Protein AF-A0A3Q8GKY1-F1 (afdb_monomer)

Mean predicted aligned error: 11.21 Å

Sequence (103 aa):
MKSSQSTAQVEGAYRLIRNPSVSPQAVAEAGFTATARACEAHPLLLALEDTTTINFSHSTAFDDQGNTTTNLKTRGLLADRGIPQGVKKWWYMCGIAANADPG

InterPro domains:
  IPR012337 Ribonuclease H-like superfamily [SSF53098] (5-66)

Solvent-accessible surface area (backbone atoms only — not comparable to full-atom values): 6678 Å² total; per-residue (Å²): 135,76,97,57,96,44,72,67,57,51,51,50,51,57,50,56,78,70,33,85,89,57,55,70,63,60,55,51,52,52,51,51,54,52,51,54,62,61,46,71,82,46,99,73,83,84,88,74,65,53,74,47,74,51,77,42,70,53,77,93,55,44,87,87,39,44,82,74,59,92,49,91,69,36,20,20,46,80,46,73,48,53,84,64,96,80,52,75,67,52,61,60,59,57,55,58,69,75,69,72,72,88,126

pLDDT: mean 75.31, std 19.6, range [33.25, 96.88]

Secondary structure (DSSP, 8-state):
--S-SSHHHHHHHHHHHT-TTS-HHHHHHHHHHHHHHHHTT-S------EEEEEEE-SGGGTTT-B--SS-TT-EEEEEEESS-TT-HHHHHHHHHHTT----

Radius of gyration: 19.73 Å; Cα contacts (8 Å, |Δi|>4): 69; chains: 1; bounding box: 53×30×56 Å

Foldseek 3Di:
DDPDDDPVVVVVVVCQVPPPVDDPVVVVVVVVVVVVVVCVVPPDDDWDKDKDKDKDQDDVCLPVFDDPDPDNSIGTDIDIPGDPPPPPVVCVVSVVVVPPDDD

Structure (mmCIF, N/CA/C/O backbone):
data_AF-A0A3Q8GKY1-F1
#
_entry.id   AF-A0A3Q8GKY1-F1
#
loop_
_atom_site.group_PDB
_atom_site.id
_atom_site.type_symbol
_atom_site.label_atom_id
_atom_site.label_alt_id
_atom_site.label_comp_id
_atom_site.label_asym_id
_atom_site.label_entity_id
_atom_site.label_seq_id
_atom_site.pdbx_PDB_ins_code
_atom_site.Cartn_x
_atom_site.Cartn_y
_atom_site.Cartn_z
_atom_site.occupancy
_atom_site.B_iso_or_equiv
_atom_site.auth_seq_id
_atom_site.auth_comp_id
_atom_site.auth_asym_id
_atom_site.auth_atom_id
_atom_site.pdbx_PDB_model_num
ATOM 1 N N . MET A 1 1 ? 16.506 17.567 -2.938 1.00 48.69 1 MET A N 1
ATOM 2 C CA . MET A 1 1 ? 16.198 16.788 -1.718 1.00 48.69 1 MET A CA 1
ATOM 3 C C . MET A 1 1 ? 16.785 15.393 -1.913 1.00 48.69 1 MET A C 1
ATOM 5 O O . MET A 1 1 ? 16.471 14.785 -2.927 1.00 48.69 1 MET A O 1
ATOM 9 N N . LYS A 1 2 ? 17.708 14.926 -1.060 1.00 52.62 2 LYS A N 1
ATOM 10 C CA . LYS A 1 2 ? 18.209 13.537 -1.122 1.00 52.62 2 LYS A CA 1
ATOM 11 C C . LYS A 1 2 ? 17.243 12.657 -0.321 1.00 52.62 2 LYS A C 1
ATOM 13 O O . LYS A 1 2 ? 16.842 13.068 0.762 1.00 52.62 2 LYS A O 1
ATOM 18 N N . SER A 1 3 ? 16.838 11.503 -0.854 1.00 63.41 3 SER A N 1
ATOM 19 C CA . SER A 1 3 ? 15.851 10.616 -0.210 1.00 63.41 3 SER A CA 1
ATOM 20 C C . SER A 1 3 ? 16.378 9.921 1.052 1.00 63.41 3 SER A C 1
ATOM 22 O O . SER A 1 3 ? 15.588 9.436 1.855 1.00 63.41 3 SER A O 1
ATOM 24 N N . SER A 1 4 ? 17.699 9.882 1.249 1.00 73.25 4 SER A N 1
ATOM 25 C CA . SER A 1 4 ? 18.349 9.408 2.471 1.00 73.25 4 SER A CA 1
ATOM 26 C C . SER A 1 4 ? 19.743 10.032 2.628 1.00 73.25 4 SER A C 1
ATOM 28 O O . SER A 1 4 ? 20.263 10.673 1.707 1.00 73.25 4 SER A O 1
ATOM 30 N N . GLN A 1 5 ? 20.346 9.836 3.802 1.00 77.56 5 GLN A N 1
ATOM 31 C CA . GLN A 1 5 ? 21.645 10.415 4.161 1.00 77.56 5 GLN A CA 1
ATOM 32 C C . GLN A 1 5 ? 22.831 9.486 3.854 1.00 77.56 5 GLN A C 1
ATOM 34 O O . GLN A 1 5 ? 23.980 9.903 3.979 1.00 77.56 5 GLN A O 1
ATOM 39 N N . SER A 1 6 ? 22.577 8.240 3.437 1.00 89.56 6 SER A N 1
ATOM 40 C CA . SER A 1 6 ? 23.612 7.240 3.157 1.00 89.56 6 SER A CA 1
ATOM 41 C C . SER A 1 6 ? 23.279 6.398 1.928 1.00 89.56 6 SER A C 1
ATOM 43 O O . SER A 1 6 ? 22.158 5.909 1.773 1.00 89.56 6 SER A O 1
ATOM 45 N N . THR A 1 7 ? 24.290 6.142 1.095 1.00 90.25 7 THR A N 1
ATOM 46 C CA . THR A 1 7 ? 24.202 5.240 -0.064 1.00 90.25 7 THR A CA 1
ATOM 47 C C . THR A 1 7 ? 23.677 3.858 0.323 1.00 90.25 7 THR A C 1
ATOM 49 O O . THR A 1 7 ? 22.883 3.282 -0.415 1.00 90.25 7 THR A O 1
ATOM 52 N N . ALA A 1 8 ? 24.042 3.350 1.506 1.00 91.69 8 ALA A N 1
ATOM 53 C CA . ALA A 1 8 ? 23.570 2.054 1.990 1.00 91.69 8 ALA A CA 1
ATOM 54 C C . ALA A 1 8 ? 22.050 2.034 2.226 1.00 91.69 8 ALA A C 1
ATOM 56 O O . ALA A 1 8 ? 21.393 1.039 1.938 1.00 91.69 8 ALA A O 1
ATOM 57 N N . GLN A 1 9 ? 21.475 3.145 2.701 1.00 92.00 9 GLN A N 1
ATOM 58 C CA . GLN A 1 9 ? 20.028 3.260 2.903 1.00 92.00 9 GLN A CA 1
ATOM 59 C C . GLN A 1 9 ? 19.280 3.335 1.571 1.00 92.00 9 GLN A C 1
ATOM 61 O O . GLN A 1 9 ? 18.235 2.706 1.426 1.00 92.00 9 GLN A O 1
ATOM 66 N N . VAL A 1 10 ? 19.814 4.090 0.598 1.00 91.94 10 VAL A N 1
ATOM 67 C CA . VAL A 1 10 ? 19.220 4.163 -0.749 1.00 91.94 10 VAL A CA 1
ATOM 68 C C . VAL A 1 10 ? 19.196 2.776 -1.376 1.00 91.94 10 VAL A C 1
ATOM 70 O O . VAL A 1 10 ? 18.156 2.318 -1.840 1.00 91.94 10 VAL A O 1
ATOM 73 N N . GLU A 1 11 ? 20.341 2.098 -1.365 1.00 93.88 11 GLU A N 1
ATOM 74 C CA . GLU A 1 11 ? 20.481 0.779 -1.964 1.00 93.88 11 GLU A CA 1
ATOM 75 C C . GLU A 1 11 ? 19.561 -0.237 -1.268 1.00 93.88 11 GLU A C 1
ATOM 77 O O . GLU A 1 11 ? 18.805 -0.936 -1.944 1.00 93.88 11 GLU A O 1
ATOM 82 N N . GLY A 1 12 ? 19.534 -0.236 0.070 1.00 94.56 12 GLY A N 1
ATOM 83 C CA . GLY A 1 12 ? 18.673 -1.116 0.853 1.00 94.56 12 GLY A CA 1
ATOM 84 C C . GLY A 1 12 ? 17.186 -0.934 0.542 1.00 94.56 12 GLY A C 1
ATOM 85 O O . GLY A 1 12 ? 16.467 -1.924 0.411 1.00 94.56 12 GLY A O 1
ATOM 86 N N . ALA A 1 13 ? 16.725 0.305 0.346 1.00 93.62 13 ALA A N 1
ATOM 87 C CA . ALA A 1 13 ? 15.343 0.578 -0.048 1.00 93.62 13 ALA A CA 1
ATOM 88 C C . ALA A 1 13 ? 15.016 -0.005 -1.433 1.00 93.62 13 ALA A C 1
ATOM 90 O O . ALA A 1 13 ? 13.999 -0.682 -1.590 1.00 93.62 13 ALA A O 1
ATOM 91 N N . TYR A 1 14 ? 15.898 0.180 -2.422 1.00 93.75 14 TYR A N 1
ATOM 92 C CA . TYR A 1 14 ? 15.715 -0.430 -3.742 1.00 93.75 14 TYR A CA 1
ATOM 93 C C . TYR A 1 14 ? 15.751 -1.959 -3.683 1.00 93.75 14 TYR A C 1
ATOM 95 O O . TYR A 1 14 ? 14.945 -2.600 -4.356 1.00 93.75 14 TYR A O 1
ATOM 103 N N . ARG A 1 15 ? 16.641 -2.556 -2.872 1.00 95.56 15 ARG A N 1
ATOM 104 C CA . ARG A 1 15 ? 16.665 -4.010 -2.643 1.00 95.56 15 ARG A CA 1
ATOM 105 C C . ARG A 1 15 ? 15.353 -4.507 -2.074 1.00 95.56 15 ARG A C 1
ATOM 107 O O . ARG A 1 15 ? 14.859 -5.513 -2.560 1.00 95.56 15 ARG A O 1
ATOM 114 N N . LEU A 1 16 ? 14.806 -3.813 -1.080 1.00 95.38 16 LEU A N 1
ATOM 115 C CA . LEU A 1 16 ? 13.559 -4.202 -0.438 1.00 95.38 16 LEU A CA 1
ATOM 116 C C . LEU A 1 16 ? 12.388 -4.181 -1.427 1.00 95.38 16 LEU A C 1
ATOM 118 O O . LEU A 1 16 ? 11.676 -5.172 -1.531 1.00 95.38 16 LEU A O 1
ATOM 122 N N . ILE A 1 17 ? 12.231 -3.089 -2.184 1.00 93.19 17 ILE A N 1
ATOM 123 C CA . ILE A 1 17 ? 11.114 -2.898 -3.127 1.00 93.19 17 ILE A CA 1
ATOM 124 C C . ILE A 1 17 ? 11.103 -3.962 -4.235 1.00 93.19 17 ILE A C 1
ATOM 126 O O . ILE A 1 17 ? 10.035 -4.370 -4.678 1.00 93.19 17 ILE A O 1
ATOM 130 N N . ARG A 1 18 ? 12.278 -4.426 -4.678 1.00 92.56 18 ARG A N 1
ATOM 131 C CA . ARG A 1 18 ? 12.406 -5.430 -5.751 1.00 92.56 18 ARG A CA 1
ATOM 132 C C . ARG A 1 18 ? 12.627 -6.862 -5.253 1.00 92.56 18 ARG A C 1
ATOM 134 O O . ARG A 1 18 ? 12.945 -7.729 -6.063 1.00 92.56 18 ARG A O 1
ATOM 141 N N . ASN A 1 19 ? 12.561 -7.111 -3.943 1.00 96.25 19 ASN A N 1
ATOM 142 C CA . ASN A 1 19 ? 12.843 -8.430 -3.381 1.00 96.25 19 ASN A CA 1
ATOM 143 C C . ASN A 1 19 ? 11.656 -9.380 -3.630 1.00 96.25 19 ASN A C 1
ATOM 145 O O . ASN A 1 19 ? 10.604 -9.172 -3.028 1.00 96.25 19 ASN A O 1
ATOM 149 N N . PRO A 1 20 ? 11.810 -10.450 -4.432 1.00 94.50 20 PRO A N 1
ATOM 150 C CA . PRO A 1 20 ?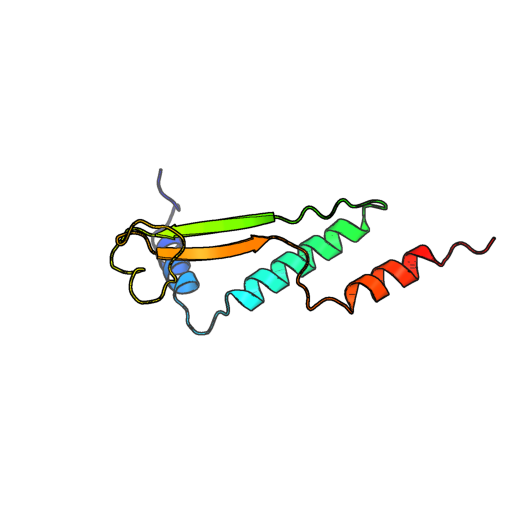 10.706 -11.364 -4.735 1.00 94.50 20 PRO A CA 1
ATOM 151 C C . PRO A 1 20 ? 10.220 -12.155 -3.512 1.00 94.50 20 PRO A C 1
ATOM 153 O O . PRO A 1 20 ? 9.094 -12.641 -3.504 1.00 94.50 20 PRO A O 1
ATOM 156 N N . SER A 1 21 ? 11.040 -12.271 -2.464 1.00 96.88 21 SER A N 1
ATOM 157 C CA . SER A 1 21 ? 10.655 -12.926 -1.209 1.00 96.88 21 SER A CA 1
ATOM 158 C C . SER A 1 21 ? 9.798 -12.033 -0.305 1.00 96.88 21 SER A C 1
ATOM 160 O O . SER A 1 21 ? 9.330 -12.490 0.736 1.00 96.88 21 SER A O 1
ATOM 162 N N . VAL A 1 22 ? 9.610 -10.758 -0.659 1.00 95.19 22 VAL A N 1
ATOM 163 C CA . VAL A 1 22 ? 8.778 -9.812 0.090 1.00 95.19 22 VAL A CA 1
ATOM 164 C C . VAL A 1 22 ? 7.449 -9.652 -0.638 1.00 95.19 22 VAL A C 1
ATOM 166 O O . VAL A 1 22 ? 7.384 -9.069 -1.714 1.00 95.19 22 VAL A O 1
ATOM 169 N N . SER A 1 23 ? 6.374 -10.159 -0.034 1.00 93.56 23 SER A N 1
ATOM 170 C CA . SER A 1 23 ? 5.023 -10.031 -0.588 1.00 93.56 23 SER A CA 1
ATOM 171 C C . SER A 1 23 ? 4.433 -8.642 -0.300 1.00 93.56 23 SER A C 1
ATOM 173 O O . SER A 1 23 ? 4.282 -8.290 0.876 1.00 93.56 23 SER A O 1
ATOM 175 N N . PRO A 1 24 ? 4.016 -7.869 -1.324 1.00 89.69 24 PRO A N 1
ATOM 176 C CA . PRO A 1 24 ? 3.309 -6.602 -1.120 1.00 89.69 24 PRO A CA 1
ATOM 177 C C . PRO A 1 24 ? 2.006 -6.764 -0.326 1.00 89.69 24 PRO A C 1
ATOM 179 O O . PRO A 1 24 ? 1.646 -5.889 0.460 1.00 89.69 24 PRO A O 1
ATOM 182 N N . GLN A 1 25 ? 1.321 -7.903 -0.480 1.00 88.06 25 GLN A N 1
ATOM 183 C CA . GLN A 1 25 ? 0.089 -8.195 0.249 1.00 88.06 25 GLN A CA 1
ATOM 184 C C . GLN A 1 25 ? 0.346 -8.367 1.751 1.00 88.06 25 GLN A C 1
ATOM 186 O O . GLN A 1 25 ? -0.384 -7.802 2.559 1.00 88.06 25 GLN A O 1
ATOM 191 N N . ALA A 1 26 ? 1.420 -9.064 2.133 1.00 90.19 26 ALA A N 1
ATOM 192 C CA . ALA A 1 26 ? 1.785 -9.219 3.542 1.00 90.19 26 ALA A CA 1
ATOM 193 C C . ALA A 1 26 ? 2.118 -7.865 4.201 1.00 90.19 26 ALA A C 1
ATOM 195 O O . ALA A 1 26 ? 1.774 -7.631 5.360 1.00 90.19 26 ALA A O 1
ATOM 196 N N . VAL A 1 27 ? 2.744 -6.945 3.453 1.00 90.94 27 VAL A N 1
ATOM 197 C CA . VAL A 1 27 ? 2.995 -5.568 3.914 1.00 90.94 27 VAL A CA 1
ATOM 198 C C . VAL A 1 27 ? 1.676 -4.819 4.142 1.00 90.94 27 VAL A C 1
ATOM 200 O O . VAL A 1 27 ? 1.513 -4.177 5.180 1.00 90.94 27 VAL A O 1
ATOM 203 N N . ALA A 1 28 ? 0.720 -4.928 3.214 1.00 86.25 28 ALA A N 1
ATOM 204 C CA . ALA A 1 28 ? -0.601 -4.319 3.360 1.00 86.25 28 ALA A CA 1
ATOM 205 C C . ALA A 1 28 ? -1.374 -4.892 4.565 1.00 86.25 28 ALA A C 1
ATOM 207 O O . ALA A 1 28 ? -1.889 -4.130 5.381 1.00 86.25 28 ALA A O 1
ATOM 208 N N . GLU A 1 29 ? -1.403 -6.218 4.730 1.00 86.88 29 GLU A N 1
ATOM 209 C CA . GLU A 1 29 ? -2.064 -6.910 5.849 1.00 86.88 29 GLU A CA 1
ATOM 210 C C . GLU A 1 29 ? -1.485 -6.520 7.214 1.00 86.88 29 GLU A C 1
ATOM 212 O O . GLU A 1 29 ? -2.233 -6.312 8.177 1.00 86.88 29 GLU A O 1
ATOM 217 N N . ALA A 1 30 ? -0.161 -6.365 7.304 1.00 89.38 30 ALA A N 1
ATOM 218 C CA . ALA A 1 30 ? 0.488 -5.865 8.510 1.00 89.38 30 ALA A CA 1
ATOM 219 C C . ALA A 1 30 ? 0.034 -4.432 8.840 1.00 89.38 30 ALA A C 1
ATOM 221 O O . ALA A 1 30 ? -0.268 -4.135 9.999 1.00 89.38 30 ALA A O 1
ATOM 222 N N . GLY A 1 31 ? -0.078 -3.570 7.823 1.00 87.75 31 GLY A N 1
ATOM 223 C CA . GLY A 1 31 ? -0.626 -2.218 7.954 1.00 87.75 31 GLY A CA 1
ATOM 224 C C . GLY A 1 31 ? -2.068 -2.222 8.461 1.00 87.75 31 GLY A C 1
ATOM 225 O O . GLY A 1 31 ? -2.361 -1.577 9.467 1.00 87.75 31 GLY A O 1
ATOM 226 N N . PHE A 1 32 ? -2.946 -3.018 7.843 1.00 85.69 32 PHE A N 1
ATOM 227 C CA . PHE A 1 32 ? -4.334 -3.172 8.289 1.00 85.69 32 PHE A CA 1
ATOM 228 C C . PHE A 1 32 ? -4.433 -3.677 9.731 1.00 85.69 32 PHE A C 1
ATOM 230 O O . PHE A 1 32 ? -5.223 -3.153 10.512 1.00 85.69 32 PHE A O 1
ATOM 237 N N . THR A 1 33 ? -3.607 -4.654 10.111 1.00 87.12 33 THR A N 1
ATOM 238 C CA . THR A 1 33 ? -3.573 -5.190 11.481 1.00 87.12 33 THR A CA 1
ATOM 239 C C . THR A 1 33 ? -3.182 -4.112 12.491 1.00 87.12 33 THR A C 1
ATOM 241 O O . THR A 1 33 ? -3.772 -4.026 13.568 1.00 87.12 33 THR A O 1
ATOM 244 N N . ALA A 1 34 ? -2.204 -3.266 12.157 1.00 90.69 34 ALA A N 1
ATOM 245 C CA . ALA A 1 34 ? -1.813 -2.147 13.006 1.00 90.69 34 ALA A CA 1
ATOM 246 C C . ALA A 1 34 ? -2.935 -1.102 13.126 1.00 90.69 34 ALA A C 1
ATOM 248 O O . ALA A 1 34 ? -3.223 -0.651 14.234 1.00 90.69 34 ALA A O 1
ATOM 249 N N . THR A 1 35 ? -3.607 -0.764 12.020 1.00 87.62 35 THR A N 1
ATOM 250 C CA . THR A 1 35 ? -4.771 0.134 12.032 1.00 87.62 35 THR A CA 1
ATOM 251 C C . THR A 1 35 ? -5.894 -0.425 12.898 1.00 87.62 35 THR A C 1
ATOM 253 O O . THR A 1 35 ? -6.428 0.300 13.730 1.00 87.62 35 THR A O 1
ATOM 256 N N . ALA A 1 36 ? -6.207 -1.716 12.775 1.00 86.94 36 ALA A N 1
ATOM 257 C CA . ALA A 1 36 ? -7.256 -2.347 13.565 1.00 86.94 36 ALA A CA 1
ATOM 258 C C . ALA A 1 36 ? -6.966 -2.287 15.073 1.00 86.94 36 ALA A C 1
ATOM 260 O O . ALA A 1 36 ? -7.851 -1.940 15.846 1.00 86.94 36 ALA A O 1
ATOM 261 N N . ARG A 1 37 ? -5.712 -2.526 15.485 1.00 87.00 37 ARG A N 1
ATOM 262 C CA . ARG A 1 37 ? -5.291 -2.359 16.888 1.00 87.00 37 ARG A CA 1
ATOM 263 C C . ARG A 1 37 ? -5.444 -0.920 17.371 1.00 87.00 37 ARG A C 1
ATOM 265 O O . ARG A 1 37 ? -5.882 -0.693 18.489 1.00 87.00 37 ARG A O 1
ATOM 272 N N . ALA A 1 38 ? -5.091 0.061 16.541 1.00 89.00 38 ALA A N 1
ATOM 273 C CA . ALA A 1 38 ? -5.260 1.470 16.897 1.00 89.00 38 ALA A CA 1
ATOM 274 C C . ALA A 1 38 ? -6.745 1.853 17.042 1.00 89.00 38 ALA A C 1
ATOM 276 O O . ALA A 1 38 ? -7.101 2.651 17.906 1.00 89.00 38 ALA A O 1
ATOM 277 N N . CYS A 1 39 ? -7.615 1.254 16.229 1.00 89.44 39 CYS A N 1
ATOM 278 C CA . CYS A 1 39 ? -9.056 1.469 16.270 1.00 89.44 39 CYS A CA 1
ATOM 279 C C . CYS A 1 39 ? -9.724 0.981 17.566 1.00 89.44 39 CYS A C 1
ATOM 281 O O . CYS A 1 39 ? -10.760 1.532 17.924 1.00 89.44 39 CYS A O 1
ATOM 283 N N . GLU A 1 40 ? -9.141 0.022 18.296 1.00 89.00 40 GLU A N 1
ATOM 284 C CA . GLU A 1 40 ? -9.677 -0.469 19.581 1.00 89.00 40 GLU A CA 1
ATOM 285 C C . GLU A 1 40 ? -9.825 0.646 20.632 1.00 89.00 40 GLU A C 1
ATOM 287 O O . GLU A 1 40 ? -10.674 0.562 21.515 1.00 89.00 40 GLU A O 1
ATOM 292 N N . ALA A 1 41 ? -9.041 1.724 20.518 1.00 93.00 41 ALA A N 1
ATOM 293 C CA . ALA A 1 41 ? -9.124 2.882 21.406 1.00 93.00 41 ALA A CA 1
ATOM 294 C C . ALA A 1 41 ? -10.333 3.801 21.129 1.00 93.00 41 ALA A C 1
ATOM 296 O O . ALA A 1 41 ? -10.554 4.761 21.872 1.00 93.00 41 ALA A O 1
ATOM 297 N N . HIS A 1 42 ? -11.100 3.553 20.062 1.00 90.44 42 HIS A N 1
ATOM 298 C CA . HIS A 1 42 ? -12.167 4.436 19.601 1.00 90.44 42 HIS A CA 1
ATOM 299 C C . HIS A 1 42 ? -13.516 3.698 19.536 1.00 90.44 42 HIS A C 1
ATOM 301 O O . HIS A 1 42 ? -13.658 2.743 18.776 1.00 90.44 42 HIS A O 1
ATOM 307 N N . PRO A 1 43 ? -14.545 4.155 20.277 1.00 85.81 43 PRO A N 1
ATOM 308 C CA . PRO A 1 43 ? -15.842 3.471 20.342 1.00 85.81 43 PRO A CA 1
ATOM 309 C C . PRO A 1 43 ? -16.700 3.635 19.078 1.00 85.81 43 PRO A C 1
ATOM 311 O O . PRO A 1 43 ? -17.660 2.897 18.883 1.00 85.81 43 PRO A O 1
ATOM 314 N N . LEU A 1 44 ? -16.377 4.606 18.221 1.00 90.62 4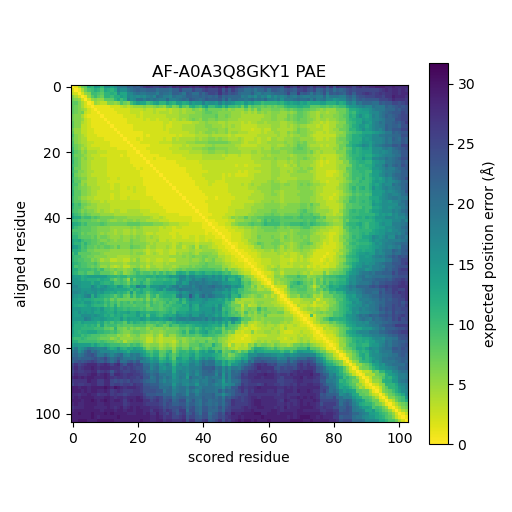4 LEU A N 1
ATOM 315 C CA . LEU A 1 44 ? -17.063 4.855 16.959 1.00 90.62 44 LEU A CA 1
ATOM 316 C C . LEU A 1 44 ? -16.029 5.100 15.865 1.00 90.62 44 LEU A C 1
ATOM 318 O O . LEU A 1 44 ? -15.108 5.899 16.036 1.00 90.62 44 LEU A O 1
ATOM 322 N N . LEU A 1 45 ? -16.208 4.425 14.735 1.00 89.62 45 LEU A N 1
ATOM 323 C CA . LEU A 1 45 ? -15.311 4.479 13.589 1.00 89.62 45 LEU A CA 1
ATOM 324 C C . LEU A 1 45 ? -16.115 4.751 12.320 1.00 89.62 45 LEU A C 1
ATOM 326 O O . LEU A 1 45 ? -17.226 4.247 12.161 1.00 89.62 45 LEU A O 1
ATOM 330 N N . LEU A 1 46 ? -15.524 5.512 11.401 1.00 90.06 46 LEU A N 1
ATOM 331 C CA . LEU A 1 46 ? -16.056 5.722 10.060 1.00 90.06 46 LEU A CA 1
ATOM 332 C C . LEU A 1 46 ? -15.164 4.993 9.055 1.00 90.06 46 LEU A C 1
ATOM 334 O O . LEU A 1 46 ? -14.012 5.371 8.848 1.00 90.06 46 LEU A O 1
ATOM 338 N N . ALA A 1 47 ? -15.706 3.951 8.432 1.00 87.19 47 ALA A N 1
ATOM 339 C CA . ALA A 1 47 ? -15.041 3.235 7.355 1.00 87.19 47 ALA A CA 1
ATOM 340 C C . ALA A 1 47 ? -15.368 3.911 6.020 1.00 87.19 47 ALA A C 1
ATOM 342 O O . ALA A 1 47 ? -16.449 3.715 5.470 1.00 87.19 47 ALA A O 1
ATOM 343 N N . LEU A 1 48 ? -14.449 4.742 5.528 1.00 85.75 48 LEU A N 1
ATOM 344 C CA . LEU A 1 48 ? -14.554 5.337 4.199 1.00 85.75 48 LEU A CA 1
ATOM 345 C C . LEU A 1 48 ? -13.937 4.394 3.167 1.00 85.75 48 LEU A C 1
ATOM 347 O O . LEU A 1 48 ? -12.789 3.980 3.323 1.00 85.75 48 LEU A O 1
ATOM 351 N N . GLU A 1 49 ? -14.704 4.088 2.126 1.00 84.75 49 GLU A N 1
ATOM 352 C CA . GLU A 1 49 ? -14.301 3.236 1.010 1.00 84.75 49 GLU A CA 1
ATOM 353 C C . GLU A 1 49 ? -14.379 4.033 -0.290 1.00 84.75 49 GLU A C 1
ATOM 355 O O . GLU A 1 49 ? -15.361 4.734 -0.541 1.00 84.75 49 GLU A O 1
ATOM 360 N N . ASP A 1 50 ? -13.316 3.956 -1.086 1.00 85.94 50 ASP A N 1
ATOM 361 C CA . ASP A 1 50 ? -13.239 4.561 -2.413 1.00 85.94 50 ASP A CA 1
ATOM 362 C C . ASP A 1 50 ? -12.266 3.773 -3.298 1.00 85.94 50 ASP A C 1
ATOM 364 O O . ASP A 1 50 ? -11.284 3.193 -2.821 1.00 85.94 50 ASP A O 1
ATOM 368 N N . THR A 1 51 ? -12.494 3.808 -4.608 1.00 84.56 51 THR A N 1
ATOM 369 C CA . THR A 1 51 ? -11.613 3.193 -5.599 1.00 84.56 51 THR A CA 1
ATOM 370 C C . THR A 1 51 ? -10.881 4.275 -6.380 1.00 84.56 51 THR A C 1
ATOM 372 O O . THR A 1 51 ? -11.481 5.116 -7.043 1.00 84.56 51 THR A O 1
ATOM 375 N N . THR A 1 52 ? -9.550 4.215 -6.371 1.00 85.56 52 THR A N 1
ATOM 376 C CA . THR A 1 52 ? -8.702 5.142 -7.127 1.00 85.56 52 THR A CA 1
ATOM 377 C C . THR A 1 52 ? -7.841 4.407 -8.151 1.00 85.56 52 THR A C 1
ATOM 379 O O . THR A 1 52 ? -7.675 3.192 -8.089 1.00 85.56 52 THR A O 1
ATOM 382 N N . THR A 1 53 ? -7.272 5.130 -9.113 1.00 85.81 53 THR A N 1
ATOM 383 C CA . THR A 1 53 ? -6.405 4.554 -10.152 1.00 85.81 53 THR A CA 1
ATOM 384 C C . THR A 1 53 ? -4.958 4.985 -9.956 1.00 85.81 53 THR A C 1
ATOM 386 O O . THR A 1 53 ? -4.689 6.179 -9.814 1.00 85.81 53 THR A O 1
ATOM 389 N N . ILE A 1 54 ? -4.016 4.048 -10.043 1.00 86.38 54 ILE A N 1
ATOM 390 C CA . ILE A 1 54 ? -2.580 4.340 -10.110 1.00 86.38 54 ILE A CA 1
ATOM 391 C C . ILE A 1 54 ? -2.129 4.142 -11.554 1.00 86.38 54 ILE A C 1
ATOM 393 O O . ILE A 1 54 ? -2.113 3.018 -12.051 1.00 86.38 54 ILE A O 1
ATOM 397 N N . ASN A 1 55 ? -1.771 5.238 -12.221 1.00 86.69 55 ASN A N 1
ATOM 398 C CA . ASN A 1 55 ? -1.443 5.256 -13.645 1.00 86.69 55 ASN A CA 1
ATOM 399 C C . ASN A 1 55 ? 0.060 5.451 -13.883 1.00 86.69 55 ASN A C 1
ATOM 401 O O . ASN A 1 55 ? 0.701 6.305 -13.272 1.00 86.69 55 ASN A O 1
ATOM 405 N N . PHE A 1 56 ? 0.599 4.703 -14.840 1.00 85.06 56 PHE A N 1
ATOM 406 C CA . PHE A 1 56 ? 1.974 4.748 -15.309 1.00 85.06 56 PHE A CA 1
ATOM 407 C C . PHE A 1 56 ? 1.999 5.015 -16.816 1.00 85.06 56 PHE A C 1
ATOM 409 O O . PHE A 1 56 ? 1.284 4.380 -17.589 1.00 85.06 56 PHE A O 1
ATOM 416 N N . SER A 1 57 ? 2.861 5.940 -17.237 1.00 83.75 57 SER A N 1
ATOM 417 C CA . SER A 1 57 ? 3.054 6.279 -18.659 1.00 83.75 57 SER A CA 1
ATOM 418 C C . SER A 1 57 ? 4.468 5.976 -19.164 1.00 83.75 57 SER A C 1
ATOM 420 O O . SER A 1 57 ? 4.836 6.380 -20.263 1.00 83.75 57 SER A O 1
ATOM 422 N N . HIS A 1 58 ? 5.293 5.322 -18.344 1.00 84.06 58 HIS A N 1
ATOM 423 C CA . HIS A 1 58 ? 6.673 4.980 -18.674 1.00 84.06 58 HIS A CA 1
ATOM 424 C C . HIS A 1 58 ? 6.759 3.512 -19.113 1.00 84.06 58 HIS A C 1
ATOM 426 O O . HIS A 1 58 ? 5.994 2.673 -18.639 1.00 84.06 58 HIS A O 1
ATOM 432 N N . SER A 1 59 ? 7.684 3.202 -20.023 1.00 76.12 59 SER A N 1
ATOM 433 C CA . SER A 1 59 ? 7.710 1.916 -20.734 1.00 76.12 59 SER A CA 1
ATOM 434 C C . SER A 1 59 ? 7.917 0.697 -19.834 1.00 76.12 59 SER A C 1
ATOM 436 O O . SER A 1 59 ? 7.376 -0.358 -20.132 1.00 76.12 59 SER A O 1
ATOM 438 N N . THR A 1 60 ? 8.644 0.816 -18.719 1.00 75.06 60 THR A N 1
ATOM 439 C CA . THR A 1 60 ? 8.966 -0.347 -17.868 1.00 75.06 60 THR A CA 1
ATOM 440 C C . THR A 1 60 ? 7.793 -0.862 -17.038 1.00 75.06 60 THR A C 1
ATOM 442 O O . THR A 1 60 ? 7.886 -1.954 -16.501 1.00 75.06 60 THR A O 1
ATOM 445 N N . ALA A 1 61 ? 6.710 -0.095 -16.909 1.00 68.69 61 ALA A N 1
ATOM 446 C CA . ALA A 1 61 ? 5.486 -0.522 -16.228 1.00 68.69 61 ALA A CA 1
ATOM 447 C C . ALA A 1 61 ? 4.348 -0.807 -17.219 1.00 68.69 61 ALA A C 1
ATOM 449 O O . ALA A 1 61 ? 3.195 -0.904 -16.819 1.00 68.69 61 ALA A O 1
ATOM 450 N N . PHE A 1 62 ? 4.638 -0.855 -18.520 1.00 67.44 62 PHE A N 1
ATOM 451 C CA . PHE A 1 62 ? 3.597 -0.910 -19.539 1.00 67.44 62 PHE A CA 1
ATOM 452 C C . PHE A 1 62 ? 3.081 -2.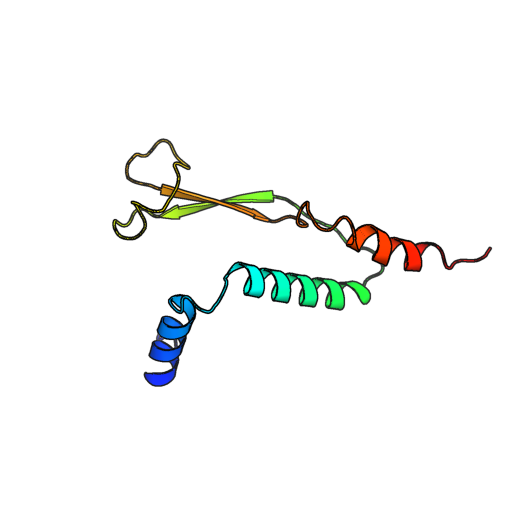333 -19.782 1.00 67.44 62 PHE A C 1
ATOM 454 O O . PHE A 1 62 ? 1.873 -2.518 -19.919 1.00 67.44 62 PHE A O 1
ATOM 461 N N . ASP A 1 63 ? 3.976 -3.322 -19.801 1.00 67.81 63 ASP A N 1
ATOM 462 C CA . ASP A 1 63 ? 3.643 -4.694 -20.208 1.00 67.81 63 ASP A CA 1
ATOM 463 C C . ASP A 1 63 ? 2.922 -5.494 -19.110 1.00 67.81 63 ASP A C 1
ATOM 465 O O . ASP A 1 63 ? 2.123 -6.376 -19.417 1.00 67.81 63 ASP A O 1
ATOM 469 N N . ASP A 1 64 ? 3.128 -5.132 -17.841 1.00 69.81 64 ASP A N 1
ATOM 470 C CA . ASP A 1 64 ? 2.575 -5.850 -16.684 1.00 69.81 64 ASP A CA 1
ATOM 471 C C . ASP A 1 64 ? 1.265 -5.239 -16.139 1.00 69.81 64 ASP A C 1
ATOM 473 O O . ASP A 1 64 ? 0.706 -5.748 -15.168 1.00 69.81 64 ASP A O 1
ATOM 477 N N . GLN A 1 65 ? 0.765 -4.141 -16.728 1.00 79.25 65 GLN A N 1
ATOM 478 C CA . GLN A 1 65 ? -0.340 -3.344 -16.168 1.00 79.25 65 GLN A CA 1
ATOM 479 C C . GLN A 1 65 ? -1.594 -3.295 -17.057 1.00 79.25 65 GLN A C 1
ATOM 481 O O . GLN A 1 65 ? -1.548 -3.409 -18.283 1.00 79.25 65 GLN A O 1
ATOM 486 N N . GLY A 1 66 ? -2.751 -3.075 -16.424 1.00 80.50 66 GLY A N 1
ATOM 487 C CA . GLY A 1 66 ? -4.063 -3.065 -17.073 1.00 80.50 66 GLY A CA 1
ATOM 488 C C . GLY A 1 66 ? -4.414 -1.756 -17.790 1.00 80.50 66 GLY A C 1
ATOM 489 O O . GLY A 1 66 ? -3.739 -0.732 -17.659 1.00 80.50 66 GLY A O 1
ATOM 490 N N . ASN A 1 67 ? -5.510 -1.770 -18.558 1.00 81.25 67 ASN A N 1
ATOM 491 C CA . ASN A 1 67 ? -6.058 -0.551 -19.150 1.00 81.25 67 ASN A CA 1
ATOM 492 C C . ASN A 1 67 ? -6.955 0.185 -18.148 1.00 81.25 67 ASN A C 1
ATOM 494 O O . ASN A 1 67 ? -8.006 -0.329 -17.778 1.00 81.25 67 ASN A O 1
ATOM 498 N N . THR A 1 68 ? -6.571 1.395 -17.755 1.00 79.12 68 THR A N 1
ATOM 499 C CA . THR A 1 68 ? -7.330 2.234 -16.808 1.00 79.12 68 THR A CA 1
ATOM 500 C C . THR A 1 68 ? -7.873 3.511 -17.443 1.00 79.12 68 THR A C 1
ATOM 502 O O . THR A 1 68 ? -8.694 4.197 -16.842 1.00 79.12 68 THR A O 1
ATOM 505 N N . THR A 1 69 ? -7.429 3.848 -18.658 1.00 76.62 69 THR A N 1
ATOM 506 C CA . THR A 1 69 ? -7.840 5.058 -19.380 1.00 76.62 69 THR A CA 1
ATOM 507 C C . THR A 1 69 ? -8.039 4.764 -20.869 1.00 76.62 69 THR A C 1
ATOM 509 O O . THR A 1 69 ? -7.728 3.678 -21.354 1.00 76.62 69 THR A O 1
ATOM 512 N N . THR A 1 70 ? -8.546 5.737 -21.626 1.00 79.69 70 THR A N 1
ATOM 513 C CA . THR A 1 70 ? -8.615 5.664 -23.096 1.00 79.69 70 THR A CA 1
ATOM 514 C C . THR A 1 70 ? -7.285 6.008 -23.777 1.00 79.69 70 THR A C 1
ATOM 516 O O . THR A 1 70 ? -7.141 5.805 -24.982 1.00 79.69 70 THR A O 1
ATOM 519 N N . ASN A 1 71 ? -6.294 6.517 -23.032 1.00 80.94 71 ASN A N 1
ATOM 520 C CA . ASN A 1 71 ? -4.974 6.822 -23.567 1.00 80.94 71 ASN A CA 1
ATOM 521 C C . ASN A 1 71 ? -4.129 5.548 -23.659 1.00 80.94 71 ASN A C 1
ATOM 523 O O . ASN A 1 71 ? -3.703 4.996 -22.649 1.00 80.94 71 ASN A O 1
ATOM 527 N N . LEU A 1 72 ? -3.806 5.145 -24.888 1.00 73.75 72 LEU A N 1
ATOM 528 C CA . LEU A 1 72 ? -3.021 3.943 -25.177 1.00 73.75 72 LEU A CA 1
ATOM 529 C C . LEU A 1 72 ? -1.605 3.958 -24.585 1.00 73.75 72 LEU A C 1
ATOM 531 O O . LEU A 1 72 ? -1.000 2.902 -24.478 1.00 73.75 72 LEU A O 1
ATOM 535 N N . LYS A 1 73 ? -1.059 5.123 -24.215 1.00 79.62 73 LYS A N 1
ATOM 536 C CA . LYS A 1 73 ? 0.276 5.245 -23.603 1.00 79.62 73 LYS A CA 1
ATOM 537 C C . LYS A 1 73 ? 0.256 5.156 -22.076 1.00 79.62 73 LYS A C 1
ATOM 539 O O . LYS A 1 73 ? 1.317 5.235 -21.462 1.00 79.62 73 LYS A O 1
ATOM 544 N N . THR A 1 74 ? -0.917 5.008 -21.466 1.00 79.12 74 THR A N 1
ATOM 5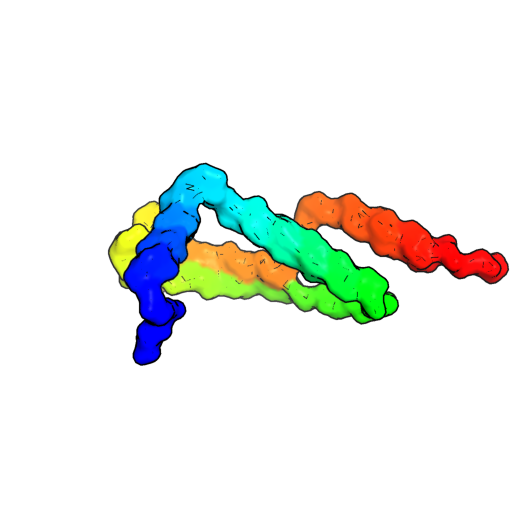45 C CA . THR A 1 74 ? -1.074 4.966 -20.014 1.00 79.12 74 THR A CA 1
ATOM 546 C C . THR A 1 74 ? -1.723 3.656 -19.601 1.00 79.12 74 THR A C 1
ATOM 548 O O . THR A 1 74 ? -2.829 3.328 -20.026 1.00 79.12 74 THR A O 1
ATOM 551 N N . ARG A 1 75 ? -1.031 2.922 -18.735 1.00 83.00 75 ARG A N 1
ATOM 552 C CA . ARG A 1 75 ? -1.524 1.698 -18.102 1.00 83.00 75 ARG A CA 1
ATOM 553 C C . ARG A 1 75 ? -1.578 1.901 -16.604 1.00 83.00 75 ARG A C 1
ATOM 555 O O . ARG A 1 75 ? -0.934 2.806 -16.081 1.00 83.00 75 ARG A O 1
ATOM 562 N N . GLY A 1 76 ? -2.333 1.084 -15.894 1.00 83.75 76 GLY A N 1
ATOM 563 C CA . GLY A 1 76 ? -2.462 1.276 -14.464 1.00 83.75 76 GLY A CA 1
ATOM 564 C C . GLY A 1 76 ? -3.141 0.137 -13.743 1.00 83.75 76 GLY A C 1
ATOM 565 O O . GLY A 1 76 ? -3.483 -0.895 -14.319 1.00 83.75 76 GLY A O 1
ATOM 566 N N . LEU A 1 77 ? -3.338 0.377 -12.456 1.00 85.12 77 LEU A N 1
ATOM 567 C CA . LEU A 1 77 ? -4.039 -0.506 -11.542 1.00 85.12 77 LEU A CA 1
ATOM 568 C C . LEU A 1 77 ? -5.183 0.254 -10.885 1.00 85.12 77 LEU A C 1
ATOM 570 O O . LEU A 1 77 ? -5.054 1.440 -10.568 1.00 85.12 77 LEU A O 1
ATOM 574 N N . LEU A 1 78 ? -6.285 -0.450 -10.653 1.00 83.56 78 LEU A N 1
ATOM 575 C CA . LEU A 1 78 ? -7.324 0.009 -9.745 1.00 83.56 78 LEU A CA 1
ATOM 576 C C . LEU A 1 78 ? -6.905 -0.376 -8.329 1.00 83.56 78 LEU A C 1
ATOM 578 O O . LEU A 1 78 ? -6.653 -1.544 -8.040 1.00 83.56 78 LEU A O 1
ATOM 582 N N . ALA A 1 79 ? -6.790 0.626 -7.472 1.00 80.12 79 ALA A N 1
ATOM 583 C CA . ALA A 1 79 ? -6.525 0.470 -6.059 1.00 80.12 79 ALA A CA 1
ATOM 584 C C . ALA A 1 79 ? -7.825 0.755 -5.314 1.00 80.12 79 ALA A C 1
ATOM 586 O O . ALA A 1 79 ? -8.202 1.913 -5.114 1.00 80.12 79 ALA A O 1
ATOM 587 N N . ASP A 1 80 ? -8.505 -0.314 -4.926 1.00 77.19 80 ASP A N 1
ATOM 588 C CA . ASP A 1 80 ? -9.652 -0.219 -4.041 1.00 77.19 80 ASP A CA 1
ATOM 589 C C . ASP A 1 80 ? -9.167 -0.049 -2.599 1.00 77.19 80 ASP A C 1
ATOM 591 O O . ASP A 1 80 ? -8.415 -0.877 -2.072 1.00 77.19 80 ASP A O 1
ATOM 595 N N . ARG A 1 81 ? -9.517 1.081 -1.986 1.00 64.38 81 ARG A N 1
ATOM 596 C CA . ARG A 1 81 ? -9.145 1.417 -0.613 1.00 64.38 81 ARG A CA 1
ATOM 597 C C . ARG A 1 81 ? -10.397 1.341 0.242 1.00 64.38 81 ARG A C 1
ATOM 599 O O . ARG A 1 81 ? -11.041 2.347 0.511 1.00 64.38 81 ARG A O 1
ATOM 606 N N . GLY A 1 82 ? -10.687 0.124 0.680 1.00 61.03 82 GLY A N 1
ATOM 607 C CA . GLY A 1 82 ? -11.782 -0.212 1.580 1.00 61.03 82 GLY A CA 1
ATOM 608 C C . GLY A 1 82 ? -11.381 -1.290 2.580 1.00 61.03 82 GLY A C 1
ATOM 609 O O . GLY A 1 82 ? -10.245 -1.776 2.594 1.00 61.03 82 GLY A O 1
ATOM 610 N N . ILE A 1 83 ? -12.324 -1.677 3.435 1.00 57.50 83 ILE A N 1
ATOM 611 C CA . ILE A 1 83 ? -12.160 -2.847 4.300 1.00 57.50 83 ILE A CA 1
ATOM 612 C C . ILE A 1 83 ? -12.142 -4.085 3.387 1.00 57.50 83 ILE A C 1
ATOM 614 O O . ILE A 1 83 ? -13.104 -4.290 2.648 1.00 57.50 83 ILE A O 1
ATOM 618 N N . PRO A 1 84 ? -11.094 -4.932 3.407 1.00 53.97 84 PRO A N 1
ATOM 619 C CA . PRO A 1 84 ? -10.996 -6.041 2.465 1.00 53.97 84 PRO A CA 1
ATOM 620 C C . PRO A 1 84 ? -12.221 -6.968 2.544 1.00 53.97 84 PRO A C 1
ATOM 622 O O . PRO A 1 84 ? -12.569 -7.475 3.607 1.00 53.97 84 PRO A O 1
ATOM 625 N N . GLN A 1 85 ? -12.845 -7.277 1.405 1.00 44.50 85 GLN A N 1
ATOM 626 C CA . GLN A 1 85 ? -14.066 -8.105 1.305 1.00 44.50 85 GLN A CA 1
ATOM 627 C C . GLN A 1 85 ? -13.903 -9.569 1.808 1.00 44.50 85 GLN A C 1
ATOM 629 O O . GLN A 1 85 ? -14.846 -10.359 1.790 1.00 44.50 85 GLN A O 1
ATOM 634 N N . GLY A 1 86 ? -12.717 -9.948 2.303 1.00 41.75 86 GLY A N 1
ATOM 635 C CA . GLY A 1 86 ? -12.412 -11.238 2.935 1.00 41.75 86 GLY A CA 1
ATOM 636 C C . GLY A 1 86 ? -12.415 -11.235 4.469 1.00 41.75 86 GLY A C 1
ATOM 637 O O . GLY A 1 86 ? -12.334 -12.299 5.082 1.00 41.75 86 GLY A O 1
ATOM 638 N N . VAL A 1 87 ? -12.553 -10.081 5.129 1.00 44.34 87 VAL A N 1
ATOM 639 C CA . VAL A 1 87 ? -12.564 -9.991 6.598 1.00 44.34 87 VAL A CA 1
ATOM 640 C 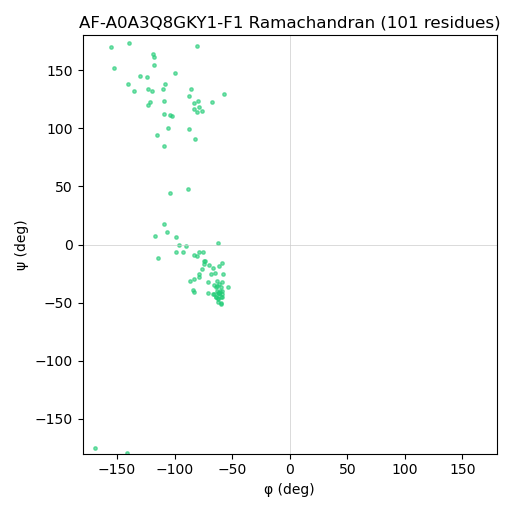C . VAL A 1 87 ? -13.960 -10.154 7.211 1.00 44.34 87 VAL A C 1
ATOM 642 O O . VAL A 1 87 ? -14.343 -9.450 8.143 1.00 44.34 87 VAL 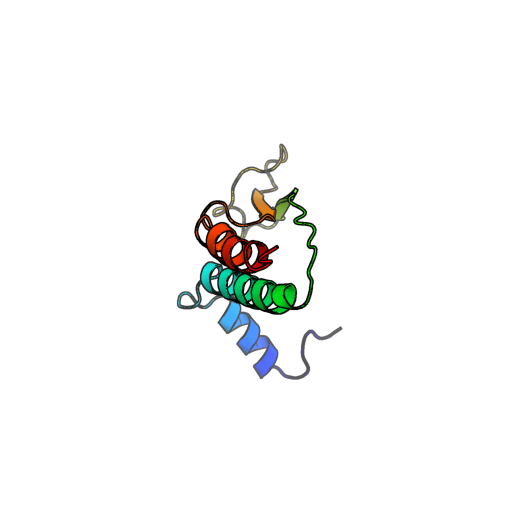A O 1
ATOM 645 N N . LYS A 1 88 ? -14.712 -11.180 6.790 1.00 37.75 88 LYS A N 1
ATOM 646 C CA . LYS A 1 88 ? -15.938 -11.605 7.507 1.00 37.75 88 LYS A CA 1
ATOM 647 C C . LYS A 1 88 ? -15.6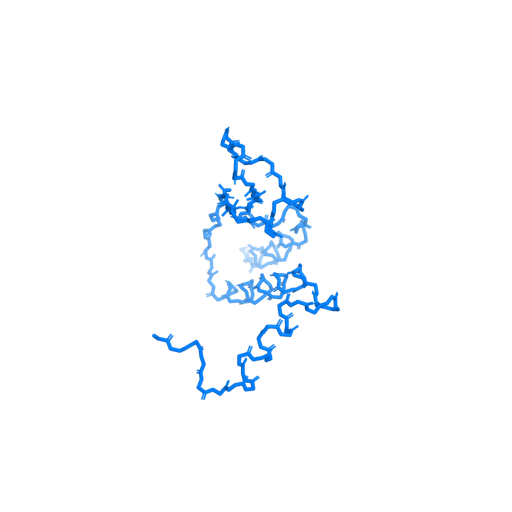66 -12.015 8.966 1.00 37.75 88 LYS A C 1
ATOM 649 O O . LYS A 1 88 ? -16.583 -12.067 9.779 1.00 37.75 88 LYS A O 1
ATOM 654 N N . LYS A 1 89 ? -14.397 -12.257 9.317 1.00 37.16 89 LYS A N 1
ATOM 655 C CA . LYS A 1 89 ? -13.941 -12.558 10.681 1.00 37.16 89 LYS A CA 1
ATOM 656 C C . LYS A 1 89 ? -13.865 -11.322 11.594 1.00 37.16 89 LYS A C 1
ATOM 658 O O . LYS A 1 89 ? -13.908 -11.479 12.808 1.00 37.16 89 LYS A O 1
ATOM 663 N N . TRP A 1 90 ? -13.784 -10.109 11.039 1.00 41.25 90 TRP A N 1
ATOM 664 C CA . TRP A 1 90 ? -13.569 -8.887 11.828 1.00 41.25 90 TRP A CA 1
ATOM 665 C C . TRP A 1 90 ? -14.865 -8.264 12.358 1.00 41.25 90 TRP A C 1
ATOM 667 O O . TRP A 1 90 ? -14.880 -7.779 13.488 1.00 41.25 90 TRP A O 1
ATOM 677 N N . TRP A 1 91 ? -15.983 -8.396 11.634 1.00 39.34 91 TRP A N 1
ATOM 678 C CA . TRP A 1 91 ? -17.310 -8.074 12.183 1.00 39.34 91 TRP A CA 1
ATOM 679 C C . TRP A 1 91 ? -17.644 -8.924 13.421 1.00 39.34 91 TRP A C 1
ATOM 681 O O . TRP A 1 91 ? -18.200 -8.411 14.389 1.0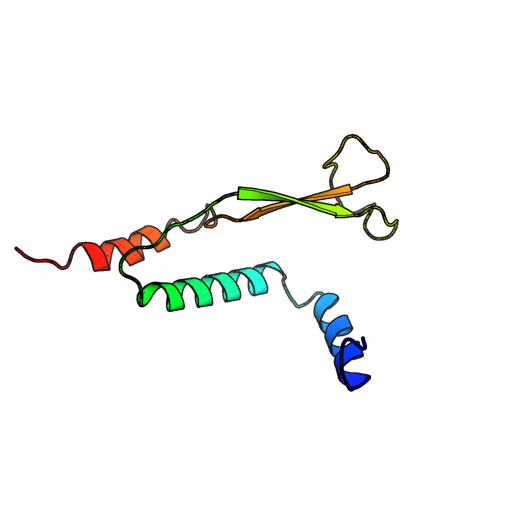0 39.34 91 TRP A O 1
ATOM 691 N N . TYR A 1 92 ? -17.224 -10.195 13.445 1.00 38.81 92 TYR A N 1
ATOM 692 C CA . TYR A 1 92 ? -17.392 -11.071 14.611 1.00 38.81 92 TYR A CA 1
ATOM 693 C C . TYR A 1 92 ? -16.535 -10.662 15.820 1.00 38.81 92 TYR A C 1
ATOM 695 O O . TYR A 1 92 ? -16.912 -10.960 16.948 1.00 38.81 92 TYR A O 1
ATOM 703 N N . MET A 1 93 ? -15.412 -9.964 15.617 1.00 33.25 93 MET A N 1
ATOM 704 C CA . MET A 1 93 ? -14.536 -9.536 16.715 1.00 33.25 93 MET A CA 1
ATOM 705 C C . MET A 1 93 ? -15.014 -8.223 17.355 1.00 33.25 93 MET A C 1
ATOM 707 O O . MET A 1 93 ? -15.026 -8.112 18.577 1.00 33.25 93 MET A O 1
ATOM 711 N N . CYS A 1 94 ? -15.504 -7.270 16.551 1.00 36.78 94 CYS A N 1
ATOM 712 C CA . CYS A 1 94 ? -16.154 -6.054 17.060 1.00 36.78 94 CYS A CA 1
ATOM 713 C C . CYS A 1 94 ? -17.543 -6.335 17.672 1.00 36.78 94 CYS A C 1
ATOM 715 O O . CYS A 1 94 ? -17.934 -5.687 18.640 1.00 36.78 94 CYS A O 1
ATOM 717 N N . GLY A 1 95 ? -18.280 -7.330 17.161 1.00 35.41 95 GLY A N 1
ATOM 718 C CA . GLY A 1 95 ? -19.615 -7.700 17.655 1.00 35.41 95 GLY A CA 1
ATOM 719 C C . GLY A 1 95 ? -19.651 -8.429 19.007 1.00 35.41 95 GLY A C 1
ATOM 720 O O . GLY A 1 95 ? -20.718 -8.514 19.613 1.00 35.41 95 GLY A O 1
ATOM 721 N N . ILE A 1 96 ? -18.512 -8.928 19.506 1.00 38.59 96 ILE A N 1
ATOM 722 C CA . ILE A 1 96 ? -18.404 -9.481 20.870 1.00 38.59 96 ILE A CA 1
ATOM 723 C C . ILE A 1 96 ? -18.188 -8.362 21.903 1.00 38.59 96 ILE A C 1
ATOM 725 O O . ILE A 1 96 ? -18.663 -8.482 23.027 1.00 38.59 96 ILE A O 1
ATOM 729 N N . ALA A 1 97 ? -17.556 -7.245 21.527 1.00 40.09 97 ALA A N 1
ATOM 730 C CA . ALA A 1 97 ? -17.374 -6.102 22.427 1.00 40.09 97 ALA A CA 1
ATOM 731 C C . ALA A 1 97 ? -18.638 -5.228 22.554 1.00 40.09 97 ALA A C 1
ATOM 733 O O . ALA A 1 97 ? -18.862 -4.631 23.601 1.00 40.09 97 ALA A O 1
ATOM 734 N N . ALA A 1 98 ? -19.492 -5.185 21.523 1.00 39.28 98 ALA A N 1
ATOM 735 C CA . ALA A 1 98 ? -20.720 -4.382 21.531 1.00 39.28 98 ALA A CA 1
ATOM 736 C C . ALA A 1 98 ? -21.929 -5.049 22.228 1.00 39.28 98 ALA A C 1
ATOM 738 O O . ALA A 1 98 ? -22.935 -4.383 22.437 1.00 39.28 98 ALA A O 1
ATOM 739 N N . ASN A 1 99 ? -21.849 -6.336 22.594 1.00 39.59 99 ASN A N 1
ATOM 740 C CA . ASN A 1 99 ? -22.933 -7.067 23.278 1.00 39.59 99 ASN A CA 1
ATOM 741 C C . ASN A 1 99 ? -22.620 -7.396 24.752 1.00 39.59 99 ASN A C 1
ATOM 743 O O . ASN A 1 99 ? -23.259 -8.265 25.340 1.00 39.59 99 ASN A O 1
ATOM 747 N N . ALA A 1 100 ? -21.645 -6.714 25.359 1.00 38.81 100 ALA A N 1
ATOM 748 C CA . ALA A 1 100 ? -21.322 -6.834 26.781 1.00 38.81 100 ALA A CA 1
ATOM 749 C C . ALA A 1 100 ? -21.840 -5.630 27.592 1.00 38.81 100 ALA A C 1
ATOM 751 O O . ALA A 1 100 ? -21.120 -5.102 28.435 1.00 38.81 100 ALA A O 1
ATOM 752 N N . ASP A 1 101 ? -23.079 -5.201 27.335 1.00 36.22 101 ASP A N 1
ATOM 753 C CA . ASP A 1 101 ? -23.840 -4.346 28.253 1.00 36.22 101 ASP A CA 1
ATOM 754 C C . ASP A 1 101 ? -25.071 -5.136 28.737 1.00 36.22 101 ASP A C 1
ATOM 756 O O . ASP A 1 101 ? -26.064 -5.235 28.009 1.00 36.22 101 ASP A O 1
ATOM 760 N N . PRO A 1 102 ? -24.991 -5.820 29.896 1.00 39.69 102 PRO A N 1
ATOM 761 C CA . PRO A 1 102 ? -26.129 -6.506 30.479 1.00 39.69 102 PRO A CA 1
ATOM 762 C C . PRO A 1 102 ? -26.960 -5.481 31.257 1.00 39.69 102 PRO A C 1
ATOM 764 O O . PRO A 1 102 ? -26.714 -5.233 32.439 1.00 39.69 102 PRO A O 1
ATOM 767 N N . GLY A 1 103 ? -27.931 -4.884 30.569 1.00 43.38 103 GLY A N 1
ATOM 76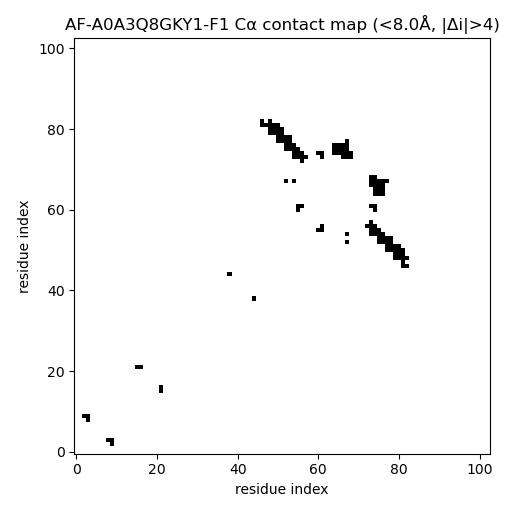8 C CA . GLY A 1 103 ? -29.136 -4.377 31.227 1.00 43.38 103 GLY A CA 1
ATOM 769 C C . GLY A 1 103 ? -29.964 -5.517 31.809 1.00 43.38 103 GLY A C 1
ATOM 770 O O . GLY A 1 103 ? -30.016 -6.592 31.167 1.00 43.38 103 GLY A O 1
#

Organism: Escherichia coli (NCBI:txid562)